Protein AF-B9XD61-F1 (afdb_monomer)

Foldseek 3Di:
DDPPPPPDPPDPDPPPPDVVVVVVVVCVVVVLVVLLLVVLLLLQCVVVVVCVVDPPVVSVVSCVSVVVQCVPLVSNLVSVVSSVVSNDDPPDDDDPSVRD

pLDDT: mean 79.87, std 14.72, range [38.5, 94.38]

Radius of gyration: 24.55 Å; Cα contacts (8 Å, |Δi|>4): 33; chains: 1; bounding box: 32×66×70 Å

Sequence (100 aa):
MNIFTTDHPLSPEPVRPNPRNRRRLLFLLISYPVYLILVGPFWALDGRHHLDFIPERIRFACYLPTFPIWFIPHVRGRYADYMDWWYLDPNSADRETGWD

Secondary structure (DSSP, 8-state):
------------------HHHHHHHHHHHHHHHHHHHHHHHHHHHHHTTTTTTS-HHHHHHTTGGGHHHHTSHHHHHHHHHHHHHHHS-TTSPPP-----

Solvent-accessible surface area (backbone atoms only — not comparable to full-atom values): 6364 Å² total; per-residue (Å²): 141,82,92,81,78,77,83,69,80,89,62,78,74,79,80,73,77,53,68,67,58,55,51,51,51,52,48,60,65,47,47,54,62,53,48,62,62,51,44,22,59,50,50,29,39,46,80,66,59,75,45,71,89,51,62,66,73,62,60,54,57,73,50,55,86,53,54,71,46,69,75,38,70,80,52,28,54,58,50,49,53,50,36,43,62,53,56,50,61,95,84,54,77,85,72,86,74,90,75,128

Organism: Pedosphaera parvula (strain Ellin514) (NCBI:txid320771)

Structure (mmCIF, N/CA/C/O backbone):
data_AF-B9XD61-F1
#
_entry.id   AF-B9XD61-F1
#
loop_
_atom_site.group_PDB
_atom_site.id
_atom_site.type_symbol
_atom_site.label_atom_id
_atom_site.label_alt_id
_atom_site.label_comp_id
_atom_site.label_asym_id
_atom_site.label_entity_id
_atom_site.label_seq_id
_atom_site.pdbx_PDB_ins_code
_atom_site.Cartn_x
_atom_site.Cartn_y
_atom_site.Cartn_z
_atom_site.occupancy
_atom_site.B_iso_or_equiv
_atom_site.auth_seq_id
_atom_site.auth_comp_id
_atom_site.auth_asym_id
_atom_site.auth_atom_id
_atom_site.pdbx_PDB_model_num
ATOM 1 N N . MET A 1 1 ? 13.049 43.043 -53.922 1.00 38.50 1 MET A N 1
ATOM 2 C CA . MET A 1 1 ? 14.235 42.158 -53.856 1.00 38.50 1 MET A CA 1
ATOM 3 C C . MET A 1 1 ? 15.058 42.635 -52.659 1.00 38.50 1 MET A C 1
ATOM 5 O O . MET A 1 1 ? 15.616 43.710 -52.772 1.00 38.50 1 MET A O 1
ATOM 9 N N . ASN A 1 2 ? 15.088 42.070 -51.448 1.00 43.28 2 ASN A N 1
ATOM 10 C CA . ASN A 1 2 ? 14.437 40.944 -50.765 1.00 43.28 2 ASN A CA 1
ATOM 11 C C . ASN A 1 2 ? 13.983 41.466 -49.381 1.00 43.28 2 ASN A C 1
ATOM 13 O O . ASN A 1 2 ? 14.806 42.003 -48.651 1.00 43.28 2 ASN A O 1
ATOM 17 N N . ILE A 1 3 ? 12.693 41.339 -49.043 1.00 49.59 3 ILE A N 1
ATOM 18 C CA . ILE A 1 3 ? 12.083 41.805 -47.769 1.00 49.59 3 ILE A CA 1
ATOM 19 C C . ILE A 1 3 ? 11.824 40.625 -46.803 1.00 49.59 3 ILE A C 1
ATOM 21 O O . ILE A 1 3 ? 11.258 40.782 -45.730 1.00 49.59 3 ILE A O 1
ATOM 25 N N . PHE A 1 4 ? 12.298 39.426 -47.143 1.00 54.94 4 PHE A N 1
ATOM 26 C CA . PHE A 1 4 ? 12.142 38.225 -46.323 1.00 54.94 4 PHE A CA 1
ATOM 27 C C . PHE A 1 4 ? 13.500 37.717 -45.846 1.00 54.94 4 PHE A C 1
ATOM 29 O O . PHE A 1 4 ? 13.980 36.679 -46.287 1.00 54.94 4 PHE A O 1
ATOM 36 N N . THR A 1 5 ? 14.112 38.456 -44.929 1.00 52.47 5 THR A N 1
ATOM 37 C CA . THR A 1 5 ? 15.076 37.877 -43.988 1.00 52.47 5 THR A CA 1
ATOM 38 C C . THR A 1 5 ? 14.507 38.128 -42.604 1.00 52.47 5 THR A C 1
ATOM 40 O O . THR A 1 5 ? 14.942 38.995 -41.856 1.00 52.47 5 THR A O 1
ATOM 43 N N . THR A 1 6 ? 13.400 37.450 -42.312 1.00 55.06 6 THR A N 1
ATOM 44 C CA . THR A 1 6 ? 12.927 37.329 -40.940 1.00 55.06 6 THR A CA 1
ATOM 45 C C . THR A 1 6 ? 13.890 36.357 -40.279 1.00 55.06 6 THR A C 1
ATOM 47 O O . THR A 1 6 ? 13.788 35.148 -40.482 1.00 55.06 6 THR A O 1
ATOM 50 N N . ASP A 1 7 ? 14.878 36.897 -39.569 1.00 55.00 7 ASP A N 1
ATOM 51 C CA . ASP A 1 7 ? 15.725 36.138 -38.658 1.00 55.00 7 ASP A CA 1
ATOM 52 C C . ASP A 1 7 ? 14.809 35.501 -37.610 1.00 55.00 7 ASP A C 1
ATOM 54 O O . ASP A 1 7 ? 14.478 36.094 -36.586 1.00 55.00 7 ASP A O 1
ATOM 58 N N . HIS A 1 8 ? 14.311 34.303 -37.897 1.00 57.97 8 HIS A N 1
ATOM 59 C CA . HIS A 1 8 ? 13.698 33.472 -36.882 1.00 57.97 8 HIS A CA 1
ATOM 60 C C . HIS A 1 8 ? 14.832 33.033 -35.955 1.00 57.97 8 HIS A C 1
ATOM 62 O O . HIS A 1 8 ? 15.729 32.321 -36.419 1.00 57.97 8 HIS A O 1
ATOM 68 N N . PRO A 1 9 ? 14.844 33.414 -34.663 1.00 55.66 9 PRO A N 1
ATOM 69 C CA . PRO A 1 9 ? 15.762 32.791 -33.729 1.00 55.66 9 PRO A CA 1
ATOM 70 C C . PRO A 1 9 ? 15.376 31.309 -33.617 1.00 55.66 9 PRO A C 1
ATOM 72 O O . PRO A 1 9 ? 14.478 30.932 -32.873 1.00 55.66 9 PRO A O 1
ATOM 75 N N . LEU A 1 10 ? 16.069 30.453 -34.372 1.00 58.75 10 LEU A N 1
ATOM 76 C CA . LEU A 1 10 ? 16.004 28.987 -34.303 1.00 58.75 10 LEU A CA 1
ATOM 77 C C . LEU A 1 10 ? 16.715 28.429 -33.058 1.00 58.75 10 LEU A C 1
ATOM 79 O O . LEU A 1 10 ? 17.134 27.276 -33.038 1.00 58.75 10 LEU A O 1
ATOM 83 N N . SER A 1 11 ? 16.867 29.234 -32.011 1.00 55.94 11 SER A N 1
ATOM 84 C CA . SER A 1 11 ? 17.406 28.766 -30.745 1.00 55.94 11 SER A CA 1
ATOM 85 C C . SER A 1 11 ? 16.266 28.769 -29.737 1.00 55.94 11 SER A C 1
ATOM 87 O O . SER A 1 11 ? 15.952 29.831 -29.194 1.00 55.94 11 SER A O 1
ATOM 89 N N . PRO A 1 12 ? 15.590 27.628 -29.493 1.00 61.62 12 PRO A N 1
ATOM 90 C CA . PRO A 1 12 ? 14.808 27.512 -28.278 1.00 61.62 12 PRO A CA 1
ATOM 91 C C . PRO A 1 12 ? 15.788 27.757 -27.132 1.00 61.62 12 PRO A C 1
ATOM 93 O O . PRO A 1 12 ? 16.760 27.014 -26.981 1.00 61.62 12 PRO A O 1
ATOM 96 N N . GLU A 1 13 ? 15.582 28.836 -26.371 1.00 61.81 13 GLU A N 1
ATOM 97 C CA . GLU A 1 13 ? 16.346 29.059 -25.148 1.00 61.81 13 GLU A CA 1
ATOM 98 C C . GLU A 1 13 ? 16.378 27.741 -24.366 1.00 61.81 13 GLU A C 1
ATOM 100 O O . GLU A 1 13 ? 15.324 27.117 -24.182 1.00 61.81 13 GLU A O 1
ATOM 105 N N . PRO A 1 14 ? 17.556 27.270 -23.920 1.00 60.84 14 PRO A N 1
ATOM 106 C CA . PRO A 1 14 ? 17.610 26.065 -23.122 1.00 60.84 14 PRO A CA 1
ATOM 107 C C . PRO A 1 14 ? 16.803 26.338 -21.857 1.00 60.84 14 PRO A C 1
ATOM 109 O O . PRO A 1 14 ? 17.222 27.126 -21.005 1.00 60.84 14 PRO A O 1
ATOM 112 N N . VAL A 1 15 ? 15.631 25.705 -21.751 1.00 64.00 15 VAL A N 1
ATOM 113 C CA . VAL A 1 15 ? 14.781 25.756 -20.562 1.00 64.00 15 VAL A CA 1
ATOM 114 C C . VAL A 1 15 ? 15.635 25.249 -19.412 1.00 64.00 15 VAL A C 1
ATOM 116 O O . VAL A 1 15 ? 15.837 24.046 -19.257 1.00 64.00 15 VAL A O 1
ATOM 119 N N . ARG A 1 16 ? 16.205 26.170 -18.630 1.00 65.31 16 ARG A N 1
ATOM 120 C CA . ARG A 1 16 ? 17.045 25.807 -17.492 1.00 65.31 16 ARG A CA 1
ATOM 121 C C . ARG A 1 16 ? 16.138 25.080 -16.505 1.00 65.31 16 ARG A C 1
ATOM 123 O O . ARG A 1 16 ? 15.213 25.705 -15.976 1.00 65.31 16 ARG A O 1
ATOM 130 N N . PRO A 1 17 ? 16.344 23.776 -16.255 1.00 65.25 17 PRO A N 1
ATOM 131 C CA . PRO A 1 17 ? 15.460 23.035 -15.378 1.00 65.25 17 PRO A CA 1
ATOM 132 C C . PRO A 1 17 ? 15.574 23.640 -13.982 1.00 65.25 17 PRO A C 1
ATOM 134 O O . PRO A 1 17 ? 16.630 23.588 -13.350 1.00 65.25 17 PRO A O 1
ATOM 137 N N . ASN A 1 18 ? 14.487 24.246 -13.501 1.00 78.19 18 ASN A N 1
ATOM 138 C CA . ASN A 1 18 ? 14.460 24.807 -12.159 1.00 78.19 18 ASN A CA 1
ATOM 139 C C . ASN A 1 18 ? 14.759 23.670 -11.162 1.00 78.19 18 ASN A C 1
ATOM 141 O O . ASN A 1 18 ? 14.010 22.684 -11.122 1.00 78.19 18 ASN A O 1
ATOM 145 N N . PRO A 1 19 ? 15.815 23.772 -10.337 1.00 76.25 19 PRO A N 1
ATOM 146 C CA . PRO A 1 19 ? 16.204 22.702 -9.421 1.00 76.25 19 PRO A CA 1
ATOM 147 C C . PRO A 1 19 ? 15.086 22.338 -8.431 1.00 76.25 19 PRO A C 1
ATOM 149 O O . PRO A 1 19 ? 15.006 21.192 -7.986 1.00 76.25 19 PRO A O 1
ATOM 152 N N . ARG A 1 20 ? 14.173 23.274 -8.126 1.00 77.88 20 ARG A N 1
ATOM 153 C CA . ARG A 1 20 ? 12.981 23.013 -7.302 1.00 77.88 20 ARG A CA 1
ATOM 154 C C . ARG A 1 20 ? 11.984 22.091 -8.006 1.00 77.88 20 ARG A C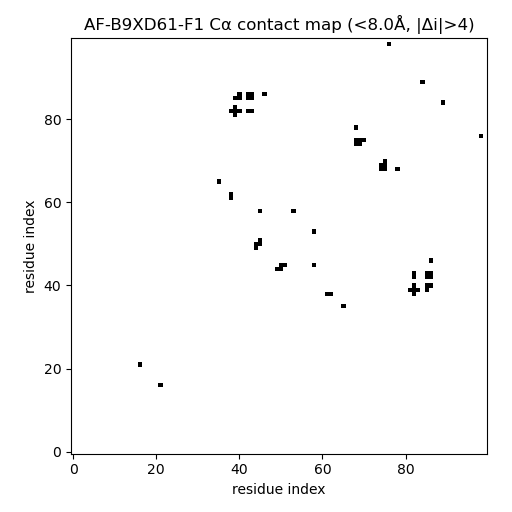 1
ATOM 156 O O . ARG A 1 20 ? 11.442 21.194 -7.366 1.00 77.88 20 ARG A O 1
ATOM 163 N N . ASN A 1 21 ? 11.790 22.261 -9.313 1.00 81.56 21 ASN A N 1
ATOM 164 C CA . ASN A 1 21 ? 10.897 21.412 -10.107 1.00 81.56 21 ASN A CA 1
ATOM 165 C C . ASN A 1 21 ? 11.473 20.002 -10.244 1.00 81.56 21 ASN A C 1
ATOM 167 O O . ASN A 1 21 ? 10.747 19.027 -10.072 1.00 81.56 21 ASN A O 1
ATOM 171 N N . ARG A 1 22 ? 12.795 19.888 -10.436 1.00 83.56 22 ARG A N 1
ATOM 172 C CA . ARG A 1 22 ? 13.486 18.591 -10.451 1.00 83.56 22 ARG A CA 1
ATOM 173 C C . ARG A 1 22 ? 13.318 17.835 -9.128 1.00 83.56 22 ARG A C 1
ATOM 175 O O . ARG A 1 22 ? 13.009 16.650 -9.148 1.00 83.56 22 ARG A O 1
ATOM 182 N N . ARG A 1 23 ? 13.471 18.509 -7.981 1.00 85.75 23 ARG A N 1
ATOM 183 C CA . ARG A 1 23 ? 13.258 17.887 -6.658 1.00 85.75 23 ARG A CA 1
ATOM 184 C C . ARG A 1 23 ? 11.816 17.417 -6.456 1.00 85.75 23 ARG A C 1
ATOM 186 O O . ARG A 1 23 ? 11.618 16.319 -5.953 1.00 85.75 23 ARG A O 1
ATOM 193 N N . ARG A 1 24 ? 10.823 18.212 -6.872 1.00 88.00 24 ARG A N 1
ATOM 194 C CA . ARG A 1 24 ? 9.401 17.828 -6.795 1.00 88.00 24 ARG A CA 1
ATOM 195 C C . ARG A 1 24 ? 9.080 16.620 -7.670 1.00 88.00 24 ARG A C 1
ATOM 197 O O . ARG A 1 24 ? 8.385 15.723 -7.212 1.00 88.00 24 ARG A O 1
ATOM 204 N N . LEU A 1 25 ? 9.619 16.581 -8.889 1.00 86.94 25 LEU A N 1
ATOM 205 C CA . LEU A 1 25 ? 9.453 15.447 -9.796 1.00 86.94 25 LEU A CA 1
ATOM 206 C C . LEU A 1 25 ? 10.021 14.162 -9.183 1.00 86.94 25 LEU A C 1
ATOM 208 O O . LEU A 1 25 ? 9.340 13.146 -9.160 1.00 86.94 25 LEU A O 1
ATOM 212 N N . LEU A 1 26 ? 11.239 14.226 -8.636 1.00 89.06 26 LEU A N 1
ATOM 213 C CA . LEU A 1 26 ? 11.859 13.084 -7.960 1.00 89.06 26 LEU A CA 1
ATOM 214 C C . LEU A 1 26 ? 11.044 12.637 -6.745 1.00 89.06 26 LEU A C 1
ATOM 216 O O . LEU A 1 26 ? 10.841 11.444 -6.555 1.00 89.06 26 LEU A O 1
ATOM 220 N N . PHE A 1 27 ? 10.541 13.584 -5.951 1.00 90.69 27 PHE A N 1
ATOM 221 C CA . PHE A 1 27 ?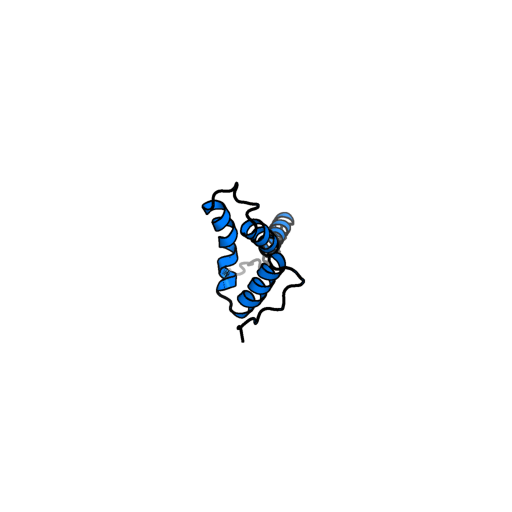 9.701 13.266 -4.802 1.00 90.69 27 PHE A CA 1
ATOM 222 C C . PHE A 1 27 ? 8.417 12.540 -5.216 1.00 90.69 27 PHE A C 1
ATOM 224 O O . PHE A 1 27 ? 8.098 11.519 -4.625 1.00 90.69 27 PHE A O 1
ATOM 231 N N . LEU A 1 28 ? 7.721 13.016 -6.253 1.00 87.94 28 LEU A N 1
ATOM 232 C CA . LEU A 1 28 ? 6.523 12.357 -6.788 1.00 87.94 28 LEU A CA 1
ATOM 233 C C . LEU A 1 28 ? 6.825 10.971 -7.370 1.00 87.94 28 LEU A C 1
ATOM 235 O O . LEU A 1 28 ? 6.023 10.053 -7.234 1.00 87.94 28 LEU A O 1
ATOM 239 N N . LEU A 1 29 ? 7.985 10.816 -8.008 1.00 90.12 29 LEU A N 1
ATOM 240 C CA . LEU A 1 29 ? 8.398 9.541 -8.587 1.00 90.12 29 LEU A CA 1
ATOM 241 C C . LEU A 1 29 ? 8.709 8.497 -7.507 1.00 90.12 29 LEU A C 1
ATOM 243 O O . LEU A 1 29 ? 8.450 7.316 -7.705 1.00 90.12 29 LEU A O 1
ATOM 247 N N . ILE A 1 30 ? 9.262 8.932 -6.372 1.00 94.06 30 ILE A N 1
ATOM 248 C CA . ILE A 1 30 ? 9.650 8.060 -5.256 1.00 94.06 30 ILE A CA 1
ATOM 249 C C . ILE A 1 30 ? 8.485 7.846 -4.281 1.00 94.06 30 ILE A C 1
ATOM 251 O O . ILE A 1 30 ? 8.393 6.789 -3.662 1.00 94.06 30 ILE A O 1
ATOM 255 N N . SER A 1 31 ? 7.571 8.808 -4.145 1.00 92.81 31 SER A N 1
ATOM 256 C CA . SER A 1 31 ? 6.480 8.718 -3.172 1.00 92.81 31 SER A CA 1
ATOM 257 C C . SER A 1 31 ? 5.561 7.535 -3.447 1.00 92.81 31 SER A C 1
ATOM 259 O O . SER A 1 31 ? 5.155 6.867 -2.503 1.00 92.81 31 SER A O 1
ATOM 261 N N . TYR A 1 32 ? 5.273 7.238 -4.716 1.00 90.62 32 TYR A N 1
ATOM 262 C CA . TYR A 1 32 ? 4.431 6.102 -5.080 1.00 90.62 32 TYR A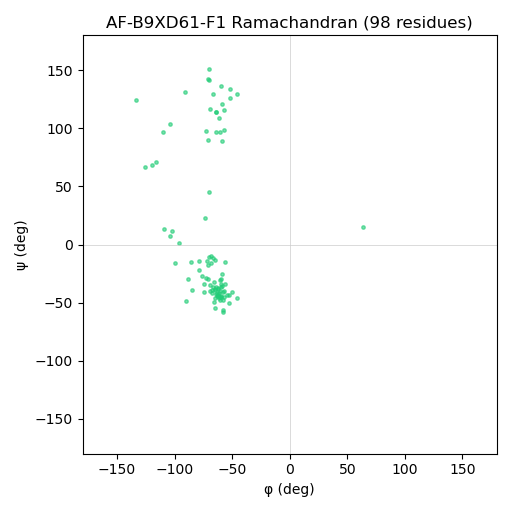 CA 1
ATOM 263 C C . TYR A 1 32 ? 5.049 4.739 -4.716 1.00 90.62 32 TYR A C 1
ATOM 265 O O . TYR A 1 32 ? 4.409 3.996 -3.976 1.00 90.62 32 TYR A O 1
ATOM 273 N N . PRO A 1 33 ? 6.280 4.383 -5.135 1.00 91.50 33 PRO A N 1
ATOM 274 C CA . PRO A 1 33 ? 6.882 3.114 -4.728 1.00 91.50 33 PRO A CA 1
ATOM 275 C C . PRO A 1 33 ? 7.097 3.030 -3.214 1.00 91.50 33 PRO A C 1
ATOM 277 O O . PRO A 1 33 ? 6.858 1.976 -2.633 1.00 91.50 33 PRO A O 1
ATOM 280 N N . VAL A 1 34 ? 7.470 4.133 -2.553 1.00 94.38 34 VAL A N 1
ATOM 281 C CA . VAL A 1 34 ? 7.557 4.167 -1.084 1.00 94.38 34 VAL A CA 1
ATOM 282 C C . VAL A 1 34 ? 6.199 3.870 -0.458 1.00 94.38 34 VAL A C 1
ATOM 284 O O . VAL A 1 34 ? 6.118 3.056 0.455 1.00 94.38 34 VAL A O 1
ATOM 287 N N . TYR A 1 35 ? 5.129 4.476 -0.968 1.00 93.38 35 TYR A N 1
ATOM 288 C CA . TYR A 1 35 ? 3.776 4.199 -0.508 1.00 93.38 35 TYR A CA 1
ATOM 289 C C . TYR A 1 35 ? 3.425 2.717 -0.659 1.00 93.38 35 TYR A C 1
ATOM 291 O O . TYR A 1 35 ? 2.989 2.104 0.308 1.00 93.38 35 TYR A O 1
ATOM 299 N N . LEU A 1 36 ? 3.695 2.109 -1.817 1.00 92.19 36 LEU A N 1
ATOM 300 C CA . LEU A 1 36 ? 3.425 0.687 -2.052 1.00 92.19 36 LEU A CA 1
ATOM 301 C C . LEU A 1 36 ? 4.176 -0.244 -1.091 1.00 92.19 36 LEU A C 1
ATOM 303 O O . LEU A 1 36 ? 3.622 -1.274 -0.708 1.00 92.19 36 LEU A O 1
ATOM 307 N N . ILE A 1 37 ? 5.395 0.125 -0.686 1.00 92.06 37 ILE A N 1
ATOM 308 C CA . ILE A 1 37 ? 6.182 -0.593 0.331 1.00 92.06 37 ILE A CA 1
ATOM 309 C C . ILE A 1 37 ? 5.611 -0.372 1.742 1.00 92.06 37 ILE A C 1
ATOM 311 O O . ILE A 1 37 ? 5.752 -1.213 2.620 1.00 92.06 37 ILE A O 1
ATOM 315 N N . LEU A 1 38 ? 4.961 0.754 2.017 1.00 94.25 38 LEU A N 1
ATOM 316 C CA . LEU A 1 38 ? 4.345 0.982 3.328 1.00 94.25 38 LEU A CA 1
ATOM 317 C C . LEU A 1 38 ? 3.002 0.258 3.485 1.00 94.25 38 LEU A C 1
ATOM 319 O O . LEU A 1 38 ? 2.590 -0.014 4.613 1.00 94.25 38 LEU A O 1
ATOM 323 N N . VAL A 1 39 ? 2.340 -0.096 2.379 1.00 94.06 39 VAL A N 1
ATOM 324 C CA . VAL A 1 39 ? 1.067 -0.829 2.431 1.00 94.06 39 VAL A CA 1
ATOM 325 C C . VAL A 1 39 ? 1.243 -2.241 3.007 1.00 94.06 39 VAL A C 1
ATOM 327 O O . VAL A 1 39 ? 0.348 -2.689 3.710 1.00 94.06 39 VAL A O 1
ATOM 330 N N . GLY A 1 40 ? 2.383 -2.914 2.804 1.00 91.38 40 GLY A N 1
ATOM 331 C CA . GLY A 1 40 ? 2.645 -4.251 3.372 1.00 91.38 40 GLY A CA 1
ATOM 332 C C . GLY A 1 40 ? 2.563 -4.293 4.903 1.00 91.38 40 GLY A C 1
ATOM 333 O O . GLY A 1 40 ? 1.708 -4.983 5.460 1.00 91.38 40 GLY A O 1
ATOM 334 N N . PRO A 1 41 ? 3.374 -3.491 5.614 1.00 91.56 41 PRO A N 1
ATOM 335 C CA . PRO A 1 41 ? 3.265 -3.350 7.063 1.00 91.56 41 PRO A CA 1
ATOM 336 C C . PRO A 1 41 ? 1.875 -2.890 7.522 1.00 91.56 41 PRO A C 1
ATOM 338 O O . PRO A 1 41 ? 1.368 -3.383 8.527 1.00 91.56 41 PRO A O 1
ATOM 341 N N . PHE A 1 42 ? 1.241 -1.962 6.793 1.00 92.19 42 PHE A N 1
ATOM 342 C CA . PHE A 1 42 ? -0.110 -1.492 7.115 1.00 92.19 42 PHE A CA 1
ATOM 343 C C . PHE A 1 42 ? -1.147 -2.622 7.030 1.00 92.19 42 PHE A C 1
ATOM 345 O O . PHE A 1 42 ? -1.946 -2.780 7.948 1.00 92.19 42 PHE A O 1
ATOM 352 N N . TRP A 1 43 ? -1.090 -3.444 5.979 1.00 90.44 43 TRP A N 1
ATOM 353 C CA . TRP A 1 43 ? -1.898 -4.653 5.808 1.00 90.44 43 TRP A CA 1
ATOM 354 C C . TRP A 1 43 ? -1.718 -5.630 6.967 1.00 90.44 43 TRP A C 1
ATOM 356 O O . TRP A 1 43 ? -2.703 -6.109 7.527 1.00 90.44 43 TRP A O 1
ATOM 366 N N . ALA A 1 44 ? -0.476 -5.861 7.392 1.00 90.50 44 ALA A N 1
ATOM 367 C CA . ALA A 1 44 ? -0.202 -6.742 8.518 1.00 90.50 44 ALA A CA 1
ATOM 368 C C . ALA A 1 44 ? -0.763 -6.222 9.848 1.00 90.50 44 ALA A C 1
ATOM 370 O O . ALA A 1 44 ? -1.287 -7.002 10.645 1.00 90.50 44 ALA A O 1
ATOM 371 N N . LEU A 1 45 ? -0.677 -4.911 10.088 1.00 91.19 45 LEU A N 1
ATOM 372 C CA . LEU A 1 45 ? -1.259 -4.282 11.274 1.00 91.19 45 LEU A CA 1
ATOM 373 C C . LEU A 1 45 ? -2.790 -4.332 11.253 1.00 91.19 45 LEU A C 1
ATOM 375 O O . LEU A 1 45 ? -3.397 -4.610 12.289 1.00 91.19 45 LEU A O 1
ATOM 379 N N . ASP A 1 46 ? -3.403 -4.089 10.093 1.00 90.62 46 ASP A N 1
ATOM 380 C CA . ASP A 1 46 ? -4.857 -4.118 9.941 1.00 90.62 46 ASP A CA 1
ATOM 381 C C . ASP A 1 46 ? -5.418 -5.529 10.148 1.00 90.62 46 ASP A C 1
ATOM 383 O O . ASP A 1 46 ? -6.288 -5.740 10.991 1.00 90.62 46 ASP A O 1
ATOM 387 N N . GLY A 1 47 ? -4.835 -6.531 9.481 1.00 86.50 47 GLY A N 1
ATOM 388 C CA . GLY A 1 47 ? -5.260 -7.928 9.599 1.00 86.50 47 GLY A CA 1
ATOM 389 C C . GLY A 1 47 ? -5.012 -8.560 10.977 1.00 86.50 47 GLY A C 1
ATOM 390 O O . GLY A 1 47 ? -5.498 -9.660 11.237 1.00 86.50 47 GLY A O 1
ATOM 391 N N . ARG A 1 48 ? -4.246 -7.897 11.854 1.00 88.31 48 ARG A N 1
ATOM 392 C CA . ARG A 1 48 ? -4.038 -8.276 13.265 1.00 88.31 48 ARG A CA 1
ATOM 393 C C . ARG A 1 48 ? -4.858 -7.422 14.237 1.00 88.31 48 ARG A C 1
ATOM 395 O O . ARG A 1 48 ? -4.609 -7.476 15.439 1.00 88.31 48 ARG A O 1
ATOM 402 N N . HIS A 1 49 ? -5.817 -6.638 13.739 1.00 87.81 49 HIS A N 1
ATOM 403 C CA . HIS A 1 49 ? -6.709 -5.791 14.538 1.00 87.81 49 HIS A CA 1
ATOM 404 C C . HIS A 1 49 ? -6.010 -4.662 15.317 1.00 87.81 49 HIS A C 1
ATOM 406 O O . HIS A 1 49 ? -6.607 -4.025 16.185 1.00 87.81 49 HIS A O 1
ATOM 412 N N . HIS A 1 50 ? -4.754 -4.331 14.990 1.00 90.06 50 HIS A N 1
ATOM 413 C CA . HIS A 1 50 ? -4.038 -3.237 15.658 1.00 90.06 50 HIS A CA 1
ATOM 414 C C . HIS A 1 50 ? -4.558 -1.847 15.264 1.00 90.06 50 HIS A C 1
ATOM 416 O O . HIS A 1 50 ? -4.241 -0.867 15.936 1.00 90.06 50 HIS A O 1
ATOM 422 N N . LEU A 1 51 ? -5.352 -1.753 14.193 1.00 89.25 51 LEU A N 1
ATOM 423 C CA . LEU A 1 51 ? -5.883 -0.503 13.642 1.00 89.25 51 LEU A CA 1
ATOM 424 C C . LEU A 1 51 ? -7.395 -0.328 13.853 1.00 89.25 51 LEU A C 1
ATOM 426 O O . LEU A 1 51 ? -7.982 0.582 13.272 1.00 89.25 51 LEU A O 1
ATOM 430 N N . ASP A 1 52 ? -8.028 -1.135 14.709 1.00 89.75 52 ASP A N 1
ATOM 431 C CA . ASP A 1 52 ? -9.486 -1.106 14.927 1.00 89.75 52 ASP A CA 1
ATOM 432 C C . ASP A 1 52 ? -10.010 0.205 15.542 1.00 89.75 52 ASP A C 1
ATOM 434 O O . ASP A 1 52 ? -11.205 0.492 15.495 1.00 89.75 52 ASP A O 1
ATOM 438 N N . PHE A 1 53 ? -9.120 1.052 16.066 1.00 92.19 53 PHE A N 1
ATOM 439 C CA . PHE A 1 53 ? -9.460 2.415 16.480 1.00 92.19 53 PHE A CA 1
ATOM 440 C C . PHE A 1 53 ? -9.746 3.355 15.292 1.00 92.19 53 PHE A C 1
ATOM 442 O O . PHE A 1 53 ? -10.336 4.422 15.477 1.00 92.19 53 PHE A O 1
ATOM 449 N N . ILE A 1 54 ? -9.318 2.991 14.078 1.00 90.88 54 ILE A N 1
ATOM 450 C CA . ILE A 1 54 ? -9.553 3.750 12.848 1.00 90.88 54 ILE A CA 1
ATOM 451 C C . ILE A 1 54 ? -10.851 3.250 12.195 1.00 90.88 54 ILE A C 1
ATOM 453 O O . ILE A 1 54 ? -11.004 2.048 11.965 1.00 90.88 54 ILE A O 1
ATOM 457 N N . PRO A 1 55 ? -11.770 4.151 11.798 1.00 93.75 55 PRO A N 1
ATOM 458 C CA . PRO A 1 55 ? -12.953 3.777 11.034 1.00 93.75 55 PRO A CA 1
ATOM 459 C C . PRO A 1 55 ? -12.609 2.950 9.790 1.00 93.75 55 PRO A C 1
ATOM 461 O O . PRO A 1 55 ? -11.750 3.330 8.993 1.00 93.75 55 PRO A O 1
ATOM 464 N N . GLU A 1 56 ? -13.342 1.860 9.574 1.00 89.25 56 GLU A N 1
ATOM 465 C CA . GLU A 1 56 ? -13.142 0.923 8.459 1.00 89.25 56 GLU A CA 1
ATOM 466 C C . GLU A 1 56 ? -13.048 1.616 7.091 1.00 89.25 56 GLU A C 1
ATOM 468 O O . GLU A 1 56 ? -12.161 1.319 6.296 1.00 89.25 56 GLU A O 1
ATOM 473 N N . ARG A 1 57 ? -13.890 2.625 6.840 1.00 90.31 57 ARG A N 1
ATOM 474 C CA . ARG A 1 57 ? -13.870 3.394 5.581 1.00 90.31 57 ARG A CA 1
ATOM 475 C C . ARG A 1 57 ? -12.531 4.083 5.319 1.00 90.31 57 ARG A C 1
ATOM 477 O O . ARG A 1 57 ? -12.114 4.191 4.169 1.00 90.31 57 ARG A O 1
ATOM 484 N N . ILE A 1 58 ? -11.876 4.566 6.373 1.00 90.69 58 ILE A N 1
ATOM 485 C CA . ILE A 1 58 ? -10.576 5.237 6.272 1.00 90.69 58 ILE A CA 1
ATOM 486 C C . ILE A 1 58 ? -9.488 4.197 6.005 1.00 90.69 58 ILE A C 1
ATOM 488 O O . ILE A 1 58 ? -8.642 4.423 5.144 1.00 90.69 58 ILE A O 1
ATOM 492 N N . ARG A 1 59 ? -9.555 3.037 6.669 1.00 90.69 59 ARG A N 1
ATOM 493 C CA . ARG A 1 59 ? -8.645 1.914 6.402 1.00 90.69 59 ARG A CA 1
ATOM 494 C C . ARG A 1 59 ? -8.751 1.449 4.950 1.00 90.69 59 ARG A C 1
ATOM 496 O O . ARG A 1 59 ? -7.737 1.360 4.267 1.00 90.69 59 ARG A O 1
ATOM 503 N N . PHE A 1 60 ? -9.972 1.301 4.432 1.00 89.88 60 PHE A N 1
ATOM 504 C CA . PHE A 1 60 ? -10.208 0.942 3.032 1.00 89.88 60 PHE A CA 1
ATOM 505 C C . PHE A 1 60 ? -9.629 1.968 2.046 1.00 89.88 60 PHE A C 1
ATOM 507 O O . PHE A 1 60 ? -9.033 1.603 1.031 1.00 89.88 60 PHE A O 1
ATOM 514 N N . ALA A 1 61 ? -9.750 3.264 2.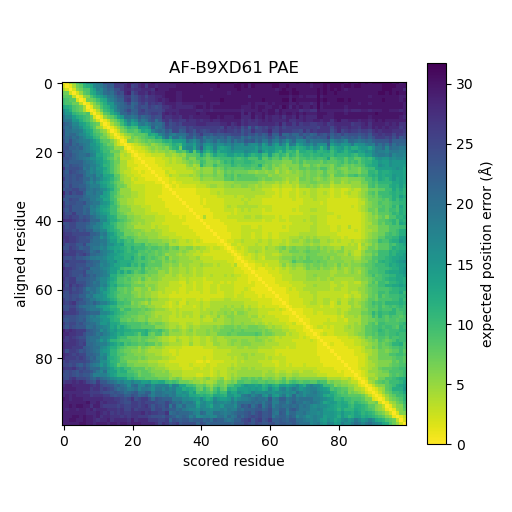351 1.00 92.19 61 ALA A N 1
ATOM 515 C CA . ALA A 1 61 ? -9.202 4.321 1.505 1.00 92.19 61 ALA A CA 1
ATOM 516 C C . ALA A 1 61 ? -7.672 4.224 1.346 1.00 92.19 61 ALA A C 1
ATOM 518 O O . ALA A 1 61 ? -7.153 4.552 0.278 1.00 92.19 61 ALA A O 1
ATOM 519 N N . CYS A 1 62 ? -6.958 3.711 2.355 1.00 91.50 62 CYS A N 1
ATOM 520 C CA . CYS A 1 62 ? -5.515 3.460 2.292 1.00 91.50 62 CYS A CA 1
ATOM 521 C C . CYS A 1 62 ? -5.117 2.33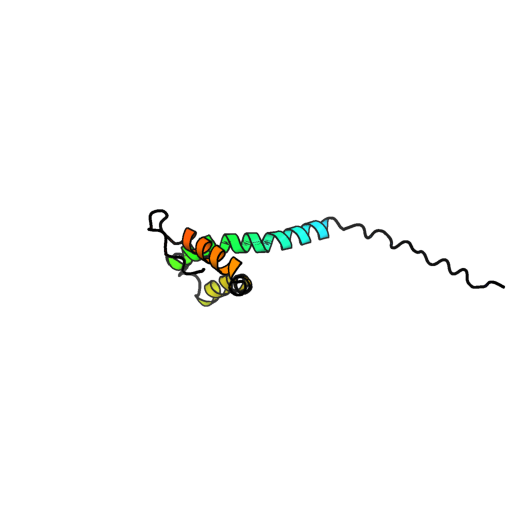2 1.326 1.00 91.50 62 CYS A C 1
ATOM 523 O O . CYS A 1 62 ? -3.936 2.184 1.037 1.00 91.50 62 CYS A O 1
ATOM 525 N N . TYR A 1 63 ? -6.057 1.550 0.797 1.00 91.31 63 TYR A N 1
ATOM 526 C CA . TYR A 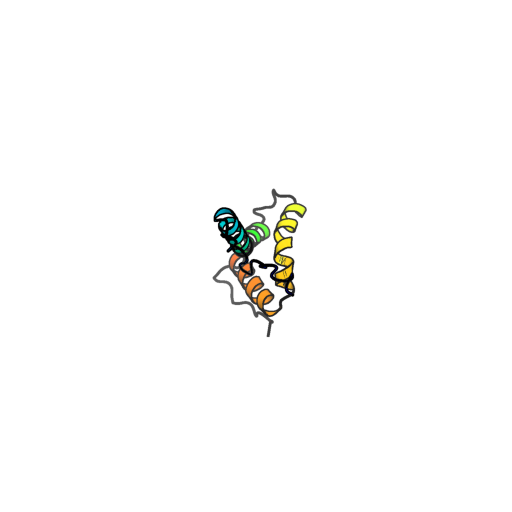1 63 ? -5.755 0.530 -0.212 1.00 91.31 63 TYR A CA 1
ATOM 527 C C . TYR A 1 63 ? -6.063 0.994 -1.638 1.00 91.31 63 TYR A C 1
ATOM 529 O O . TYR A 1 63 ? -5.543 0.411 -2.592 1.00 91.31 63 TYR A O 1
ATOM 537 N N . LEU A 1 64 ? -6.842 2.069 -1.816 1.00 91.44 64 LEU A N 1
ATOM 538 C CA . LEU A 1 64 ? -7.262 2.558 -3.136 1.00 91.44 64 LEU A CA 1
ATOM 539 C C . LEU A 1 64 ? -6.098 2.788 -4.118 1.00 91.44 64 LEU A C 1
ATOM 541 O O . LEU A 1 64 ? -6.214 2.363 -5.268 1.00 91.44 64 LEU A O 1
ATOM 545 N N . PRO A 1 65 ? -4.953 3.387 -3.730 1.00 91.00 65 PRO A N 1
ATOM 546 C CA . PRO A 1 65 ? -3.871 3.638 -4.685 1.00 91.00 65 PRO A CA 1
ATOM 547 C C . PRO A 1 65 ? -3.139 2.371 -5.158 1.00 91.00 65 PRO A C 1
ATOM 549 O O . PRO A 1 65 ? -2.360 2.439 -6.113 1.00 91.00 65 PRO A O 1
ATOM 552 N N . THR A 1 66 ? -3.387 1.216 -4.527 1.00 90.00 66 THR A N 1
ATOM 553 C CA . THR A 1 66 ? -2.874 -0.083 -4.995 1.00 90.00 66 THR A CA 1
ATOM 554 C C . THR A 1 66 ? -3.689 -0.655 -6.154 1.00 90.00 66 THR A C 1
ATOM 556 O O . THR A 1 66 ? -3.206 -1.545 -6.846 1.00 90.00 66 THR A O 1
ATOM 559 N N . PHE A 1 67 ? -4.889 -0.121 -6.421 1.00 90.06 67 PHE A N 1
ATOM 560 C CA . PHE A 1 67 ? -5.815 -0.612 -7.446 1.00 90.06 67 PHE A CA 1
ATOM 561 C C . PHE A 1 67 ? -5.154 -0.914 -8.805 1.00 90.06 67 PHE A C 1
ATOM 563 O O . PHE A 1 67 ? -5.368 -2.014 -9.309 1.00 90.06 67 PHE A O 1
ATOM 570 N N . PRO A 1 68 ? -4.288 -0.047 -9.377 1.00 88.75 68 PRO A N 1
ATOM 571 C CA . PRO A 1 68 ? -3.650 -0.314 -10.669 1.00 88.75 68 PRO A CA 1
ATOM 572 C C . PRO A 1 68 ? -2.791 -1.587 -10.704 1.00 88.75 68 PRO A C 1
ATOM 574 O O . PRO A 1 68 ? -2.684 -2.219 -11.752 1.00 88.75 68 PRO A O 1
ATOM 577 N N . ILE A 1 69 ? -2.197 -1.986 -9.575 1.00 88.94 69 ILE A N 1
ATOM 578 C CA . ILE A 1 69 ? -1.339 -3.178 -9.488 1.00 88.94 69 ILE A CA 1
ATOM 579 C C . ILE A 1 69 ? -2.146 -4.445 -9.753 1.00 88.94 69 ILE A C 1
ATOM 581 O O . ILE A 1 69 ? -1.676 -5.351 -10.441 1.00 88.94 69 ILE A O 1
ATOM 585 N N . TRP A 1 70 ? -3.384 -4.482 -9.265 1.00 84.56 70 TRP A N 1
ATOM 586 C CA . TRP A 1 70 ? -4.262 -5.642 -9.378 1.00 84.56 70 TRP A CA 1
ATOM 587 C C . TRP A 1 70 ? -4.712 -5.927 -10.820 1.00 84.56 70 TRP A C 1
ATOM 589 O O . TRP A 1 70 ? -5.140 -7.045 -11.104 1.00 84.56 70 TRP A O 1
ATOM 599 N N . PHE A 1 71 ? -4.559 -4.965 -11.740 1.00 89.12 71 PHE A N 1
ATOM 600 C CA . PHE A 1 71 ? -4.853 -5.138 -13.170 1.00 89.12 71 PHE A CA 1
ATOM 601 C C . PHE A 1 71 ? -3.699 -5.723 -13.980 1.00 89.12 71 PHE A C 1
ATOM 603 O O . PHE A 1 71 ? -3.921 -6.147 -15.112 1.00 89.12 71 PHE A O 1
ATOM 610 N N . ILE A 1 72 ? -2.477 -5.740 -13.443 1.00 88.25 72 ILE A N 1
ATOM 611 C CA . ILE A 1 72 ? -1.292 -6.216 -14.160 1.00 88.25 72 ILE A CA 1
ATOM 612 C C . ILE A 1 72 ? -0.946 -7.609 -13.619 1.00 88.25 72 ILE A C 1
ATOM 614 O O . ILE A 1 72 ? -0.363 -7.693 -12.538 1.00 88.25 72 ILE A O 1
ATOM 618 N N . PRO A 1 73 ? -1.247 -8.711 -14.339 1.00 82.50 73 PRO A N 1
ATOM 619 C CA . PRO A 1 73 ? -1.195 -10.067 -13.776 1.00 82.50 73 PRO A CA 1
ATOM 620 C C . PRO A 1 73 ? 0.152 -10.429 -13.135 1.00 82.50 73 PRO A C 1
ATOM 622 O O . PRO A 1 73 ? 0.205 -10.923 -12.014 1.00 82.50 73 PRO A O 1
ATOM 625 N N . HIS A 1 74 ? 1.252 -10.083 -13.807 1.00 83.00 74 HIS A N 1
ATOM 626 C CA . HIS A 1 74 ? 2.610 -10.412 -13.367 1.00 83.00 74 HIS A CA 1
ATOM 627 C C . HIS A 1 74 ? 3.056 -9.610 -12.134 1.00 83.00 74 HIS A C 1
ATOM 629 O O . HIS A 1 74 ? 3.888 -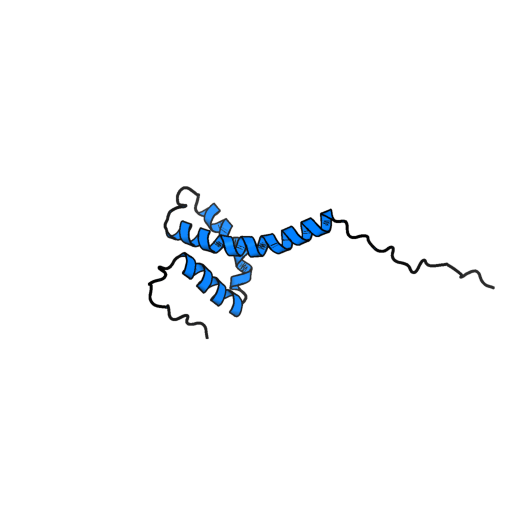10.069 -11.354 1.00 83.00 74 HIS A O 1
ATOM 635 N N . VAL A 1 75 ? 2.534 -8.391 -11.968 1.00 86.88 75 VAL A N 1
ATOM 636 C CA . VAL A 1 75 ? 2.856 -7.528 -10.820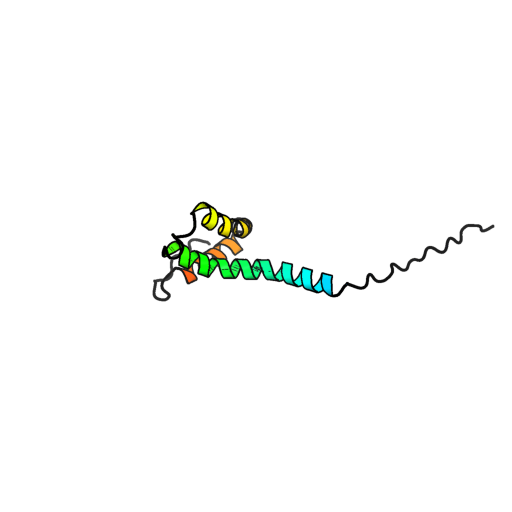 1.00 86.88 75 VAL A CA 1
ATOM 637 C C . VAL A 1 75 ? 1.952 -7.880 -9.648 1.00 86.88 75 VAL A C 1
ATOM 639 O O . VAL A 1 75 ? 2.425 -7.946 -8.518 1.00 86.88 75 VAL A O 1
ATOM 642 N N . ARG A 1 76 ? 0.678 -8.172 -9.925 1.00 87.31 76 ARG A N 1
ATOM 643 C CA . ARG A 1 76 ? -0.308 -8.606 -8.940 1.00 87.31 76 ARG A CA 1
ATOM 644 C C . ARG A 1 76 ? 0.187 -9.795 -8.117 1.00 87.31 76 ARG A C 1
ATOM 646 O O . ARG A 1 76 ? 0.109 -9.711 -6.900 1.00 87.31 76 ARG A O 1
ATOM 653 N N . GLY A 1 77 ? 0.679 -10.861 -8.758 1.00 85.94 77 GLY A N 1
ATOM 654 C CA . GLY A 1 77 ? 1.159 -12.057 -8.049 1.00 85.94 77 GLY A CA 1
ATOM 655 C C . GLY A 1 77 ? 2.274 -11.717 -7.061 1.00 85.94 77 GLY A C 1
ATOM 656 O O . GLY A 1 77 ? 2.106 -11.862 -5.858 1.00 85.94 77 GLY A O 1
ATOM 657 N N . ARG A 1 78 ? 3.349 -11.094 -7.558 1.00 87.88 78 ARG A N 1
ATOM 658 C CA . ARG A 1 78 ?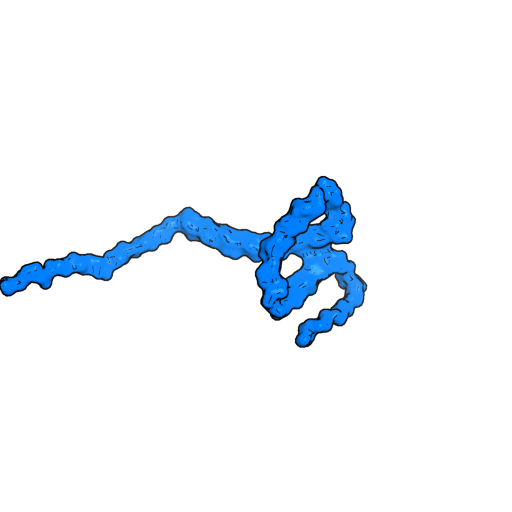 4.490 -10.679 -6.722 1.00 87.88 78 ARG A CA 1
ATOM 659 C C . ARG A 1 78 ? 4.105 -9.712 -5.606 1.00 87.88 78 ARG A C 1
ATOM 661 O O . ARG A 1 78 ? 4.709 -9.726 -4.539 1.00 87.88 78 ARG A O 1
ATOM 668 N N . TYR A 1 79 ? 3.150 -8.822 -5.866 1.00 89.19 79 TYR A N 1
ATOM 669 C CA . TYR A 1 79 ? 2.700 -7.862 -4.867 1.00 89.19 79 TYR A CA 1
ATOM 670 C C . TYR A 1 79 ? 1.820 -8.515 -3.798 1.00 89.19 79 TYR A C 1
ATOM 672 O O . TYR A 1 79 ? 1.914 -8.132 -2.637 1.00 89.19 79 TYR A O 1
ATOM 680 N N . ALA A 1 80 ? 1.018 -9.518 -4.163 1.00 88.06 80 ALA A N 1
ATOM 681 C CA . ALA A 1 80 ? 0.288 -10.340 -3.205 1.00 88.06 80 ALA A CA 1
ATOM 682 C C . ALA A 1 80 ? 1.255 -11.144 -2.321 1.00 88.06 80 ALA A C 1
ATOM 684 O O . ALA A 1 80 ? 1.142 -11.063 -1.104 1.00 88.06 80 ALA A O 1
ATOM 685 N N . ASP A 1 81 ? 2.268 -11.789 -2.908 1.00 87.81 81 ASP A N 1
ATOM 686 C CA . ASP A 1 81 ? 3.299 -12.518 -2.149 1.00 87.81 81 ASP A CA 1
ATOM 687 C C . ASP A 1 81 ? 4.029 -11.594 -1.165 1.00 87.81 81 ASP A C 1
ATOM 689 O O . ASP A 1 81 ? 4.287 -11.945 -0.016 1.00 87.81 81 ASP A O 1
ATOM 693 N N . TYR A 1 82 ? 4.324 -10.367 -1.600 1.00 89.31 82 TYR A N 1
ATOM 694 C CA . TYR A 1 82 ? 4.898 -9.336 -0.744 1.00 89.31 82 TYR A CA 1
ATOM 695 C C . TYR A 1 82 ? 3.970 -8.937 0.419 1.00 89.31 82 TYR A C 1
ATOM 697 O O . TYR A 1 82 ? 4.448 -8.773 1.542 1.00 89.31 82 TYR A O 1
ATOM 705 N N . MET A 1 83 ? 2.668 -8.757 0.175 1.00 89.38 83 MET A N 1
ATOM 706 C CA . MET A 1 83 ? 1.691 -8.452 1.233 1.00 89.38 83 MET A CA 1
ATOM 707 C C . MET A 1 83 ? 1.591 -9.595 2.240 1.00 89.38 83 MET A C 1
ATOM 709 O O . MET A 1 83 ? 1.598 -9.362 3.451 1.00 89.38 83 MET A O 1
ATOM 713 N N . ASP A 1 84 ? 1.543 -10.822 1.731 1.00 87.25 84 ASP A N 1
ATOM 714 C CA . ASP A 1 84 ? 1.441 -12.031 2.533 1.00 87.25 84 ASP A CA 1
ATOM 715 C C . ASP A 1 84 ? 2.705 -12.251 3.366 1.00 87.25 84 ASP A C 1
ATOM 717 O O . ASP A 1 84 ? 2.586 -12.605 4.534 1.00 87.25 84 ASP A O 1
ATOM 721 N N . TRP A 1 85 ? 3.896 -11.936 2.848 1.00 86.06 85 TRP A N 1
ATOM 722 C CA . TRP A 1 85 ? 5.149 -11.996 3.613 1.00 86.06 85 TRP A CA 1
ATOM 723 C C . TRP A 1 85 ? 5.124 -11.147 4.894 1.00 86.06 85 TRP A C 1
ATOM 725 O O . TRP A 1 85 ? 5.712 -11.532 5.903 1.00 86.06 85 TRP A O 1
ATOM 735 N N . TRP A 1 86 ? 4.428 -10.005 4.889 1.00 87.19 86 TRP A N 1
ATOM 736 C CA . TRP A 1 86 ? 4.266 -9.186 6.096 1.00 87.19 86 TRP A CA 1
ATOM 737 C C . TRP A 1 86 ? 3.247 -9.757 7.084 1.00 87.19 86 TRP A C 1
ATOM 739 O O . TRP A 1 86 ? 3.324 -9.473 8.283 1.00 87.19 86 TRP A O 1
ATOM 749 N N . TYR A 1 87 ? 2.267 -10.512 6.589 1.00 82.00 87 TYR A N 1
ATOM 750 C CA . TYR A 1 87 ? 1.174 -11.041 7.396 1.00 82.00 87 TYR A CA 1
ATOM 751 C C . TYR A 1 87 ? 1.496 -12.418 7.991 1.00 82.00 87 TYR A C 1
ATOM 753 O O . TYR A 1 87 ? 1.300 -12.627 9.197 1.00 82.00 87 TYR A O 1
ATOM 761 N N . LEU A 1 88 ? 1.986 -13.328 7.147 1.00 82.00 88 LEU A N 1
ATOM 762 C CA . LEU A 1 88 ? 2.273 -14.725 7.446 1.00 82.00 88 LEU A CA 1
ATOM 763 C C . LEU A 1 88 ? 3.482 -14.872 8.374 1.00 82.00 88 LEU A C 1
ATOM 765 O O . LEU A 1 88 ? 4.400 -14.054 8.396 1.00 82.00 88 LEU A O 1
ATOM 769 N N . ASP A 1 89 ? 3.467 -15.947 9.160 1.00 69.25 89 ASP A N 1
ATOM 770 C CA . ASP A 1 89 ? 4.628 -16.351 9.946 1.00 69.25 89 ASP A CA 1
ATOM 771 C C . ASP A 1 89 ? 5.745 -16.786 8.977 1.00 69.25 89 ASP A C 1
ATOM 773 O O . ASP A 1 89 ? 5.474 -17.614 8.100 1.00 69.25 89 ASP A O 1
ATOM 777 N N . PRO A 1 90 ? 6.989 -16.286 9.106 1.00 66.81 90 PRO A N 1
ATOM 778 C CA . PRO A 1 90 ? 8.122 -16.749 8.301 1.00 66.81 90 PRO A CA 1
ATOM 779 C C . PRO A 1 90 ? 8.385 -18.262 8.393 1.00 66.81 90 PRO A C 1
ATOM 781 O O . PRO A 1 90 ? 9.113 -18.792 7.559 1.00 66.81 90 PRO A O 1
ATOM 784 N N . ASN A 1 91 ? 7.807 -18.958 9.379 1.00 66.31 91 ASN A N 1
ATOM 785 C CA . ASN A 1 91 ? 7.870 -20.418 9.511 1.00 66.31 91 ASN A CA 1
ATOM 786 C C . ASN A 1 91 ? 6.656 -21.163 8.926 1.00 66.31 91 ASN A C 1
ATOM 788 O O . ASN A 1 91 ? 6.565 -22.385 9.063 1.00 66.31 91 ASN A O 1
ATOM 792 N N . SER A 1 92 ? 5.691 -20.460 8.334 1.00 65.06 92 SER A N 1
ATOM 793 C CA . SER A 1 92 ? 4.554 -21.106 7.676 1.00 65.06 92 SER A CA 1
ATOM 794 C C . SER A 1 92 ? 5.005 -21.793 6.383 1.00 65.06 92 SER A C 1
ATOM 796 O O . SER A 1 92 ? 5.896 -21.308 5.694 1.00 65.06 92 SER A O 1
ATOM 798 N N . ALA A 1 93 ? 4.433 -22.964 6.085 1.00 60.38 93 ALA A N 1
ATOM 799 C CA . ALA A 1 93 ? 4.739 -23.672 4.846 1.00 60.38 93 ALA A CA 1
ATOM 800 C C . ALA A 1 93 ? 4.371 -22.794 3.642 1.00 60.38 93 ALA A C 1
ATOM 802 O O . ALA A 1 93 ? 3.294 -22.192 3.639 1.00 60.38 93 ALA A O 1
ATOM 803 N N . ASP A 1 94 ? 5.253 -22.748 2.637 1.00 61.97 94 ASP A N 1
ATOM 804 C CA . ASP A 1 94 ? 5.019 -21.992 1.409 1.00 61.97 94 ASP A CA 1
ATOM 805 C C . ASP A 1 94 ? 3.661 -22.373 0.813 1.00 61.97 94 ASP A C 1
ATOM 807 O O . ASP A 1 94 ? 3.339 -23.548 0.609 1.00 61.97 94 ASP A O 1
ATOM 811 N N . ARG A 1 95 ? 2.831 -21.360 0.568 1.00 60.69 95 ARG A N 1
ATOM 812 C CA . ARG A 1 95 ? 1.531 -21.549 -0.065 1.00 60.69 95 ARG A CA 1
ATOM 813 C C . ARG A 1 95 ? 1.745 -21.914 -1.532 1.00 60.69 95 ARG A C 1
ATOM 815 O O . ARG A 1 95 ? 2.568 -21.299 -2.201 1.00 60.69 95 ARG A O 1
ATOM 822 N N . GLU A 1 96 ? 0.931 -22.832 -2.057 1.00 57.62 96 GLU A N 1
ATOM 823 C CA . GLU A 1 96 ? 0.775 -22.996 -3.505 1.00 57.62 96 GLU A CA 1
ATOM 824 C C . GLU A 1 96 ? 0.248 -21.679 -4.099 1.00 57.62 96 GLU A C 1
ATOM 826 O O . GLU A 1 96 ? -0.946 -21.358 -4.045 1.00 57.62 96 GLU A O 1
ATOM 831 N N . THR A 1 97 ? 1.156 -20.865 -4.625 1.00 56.53 97 THR A N 1
ATOM 832 C CA . THR A 1 97 ? 0.834 -19.711 -5.455 1.00 56.53 97 THR A CA 1
ATOM 833 C C . THR A 1 97 ? 0.342 -20.249 -6.793 1.00 56.53 97 THR A C 1
ATOM 835 O O . THR A 1 97 ? 1.116 -20.506 -7.702 1.00 56.53 97 THR A O 1
ATOM 838 N N . GLY A 1 98 ? -0.971 -20.481 -6.901 1.00 52.06 98 GLY A N 1
ATOM 839 C CA . GLY A 1 98 ? -1.640 -21.011 -8.100 1.00 52.06 98 GLY A CA 1
ATOM 840 C C . GLY A 1 98 ? -1.692 -20.033 -9.280 1.00 52.06 98 GLY A C 1
ATOM 841 O O . GLY A 1 98 ? -2.754 -19.847 -9.872 1.00 52.06 98 GLY A O 1
ATOM 842 N N . TRP A 1 99 ? -0.577 -19.370 -9.579 1.00 60.16 99 TRP A N 1
ATOM 843 C CA . TRP A 1 99 ? -0.441 -18.357 -10.620 1.00 60.16 99 TRP A CA 1
ATOM 844 C C . TRP A 1 99 ? 0.710 -18.724 -11.562 1.00 60.16 99 TRP A C 1
ATOM 846 O O . TRP A 1 99 ? 1.720 -18.022 -11.610 1.00 60.16 99 TRP A O 1
ATOM 856 N N . ASP A 1 100 ? 0.514 -19.823 -12.295 1.00 53.00 100 ASP A N 1
ATOM 857 C CA . ASP A 1 100 ? 1.121 -20.048 -13.614 1.00 53.00 100 ASP A CA 1
ATOM 858 C C . ASP A 1 100 ? 0.247 -19.404 -14.707 1.00 53.00 100 ASP A C 1
ATOM 860 O O . ASP A 1 100 ? -1.000 -19.551 -14.642 1.00 53.00 100 ASP A O 1
#

Mean predicted aligned error: 11.87 Å